Protein AF-A0A498IGC4-F1 (afdb_monomer_lite)

Foldseek 3Di:
DDPVVVVVVVVVVVVVVVVVVVVVVVVVVVVVVVVLLVVLVVLVVCVVVVHDRPDDDPVSVVSNVVVVVVVVVVVVVVVVVVVVVVVVVVPDPDPDDDDDDDDDDDDDDDDDD

Sequence (113 aa):
MPEGEQNKKMVTHEMLLKQRIKKEQEKLNKLKKQNREKQIQMLMNQCLTGKPLTGLDFNDLEDMGSMINETLKDIVAKIKSRKEEELVEMDQPSVAQPPMHASVTDENFHDTT

Secondary structure (DSSP, 8-state):
--HHHHHHHHHHHHHHHHHHHHHHHHHHHHHHHHHHHHHHHHHHHHHHTT----S--HHHHHHHHHHHHHHHHHHHHHHHHHHHHHHHHHTS---PPPPPP------------

Organism: Malus domestica (NCBI:txid3750)

pLDDT: mean 82.72, std 18.33, range [41.84, 98.06]

Radius of gyration: 34.53 Å; chains: 1; bounding box: 67×62×93 Å

Structure (mmCIF, N/CA/C/O backbone):
data_AF-A0A498IGC4-F1
#
_entry.id   AF-A0A498IGC4-F1
#
loop_
_atom_site.group_PDB
_atom_site.id
_atom_site.type_symbol
_atom_site.label_atom_id
_atom_site.label_alt_id
_atom_site.label_comp_id
_atom_site.label_asym_id
_atom_site.label_entity_id
_atom_site.label_seq_id
_atom_site.pdbx_PDB_ins_code
_atom_site.Cartn_x
_atom_site.Cartn_y
_atom_site.Cartn_z
_atom_site.occupancy
_atom_site.B_iso_or_equiv
_atom_site.auth_seq_id
_atom_site.auth_comp_id
_atom_site.auth_asym_id
_atom_site.auth_atom_id
_atom_site.pdbx_PDB_model_num
ATOM 1 N N . MET A 1 1 ? 39.777 11.006 -31.730 1.00 61.03 1 MET A N 1
ATOM 2 C CA . MET A 1 1 ? 39.625 10.117 -30.557 1.00 61.03 1 MET A CA 1
ATOM 3 C C . MET A 1 1 ? 39.772 8.687 -31.040 1.00 61.03 1 MET A C 1
ATOM 5 O O . MET A 1 1 ? 39.148 8.381 -32.051 1.00 61.03 1 MET A O 1
ATOM 9 N N . PRO A 1 2 ? 40.587 7.853 -30.382 1.00 78.75 2 PRO A N 1
ATOM 10 C CA . PRO A 1 2 ? 40.711 6.436 -30.710 1.00 78.75 2 PRO A CA 1
ATOM 11 C C . PRO A 1 2 ? 39.369 5.711 -30.523 1.00 78.75 2 PRO A C 1
ATOM 13 O O . PRO A 1 2 ? 38.618 6.014 -29.594 1.00 78.75 2 PRO A O 1
ATOM 16 N N . GLU A 1 3 ? 39.070 4.738 -31.381 1.00 77.69 3 GLU A N 1
ATOM 17 C CA . GLU A 1 3 ? 37.795 3.997 -31.407 1.00 77.69 3 GLU A CA 1
ATOM 18 C C . GLU A 1 3 ? 37.435 3.347 -30.058 1.00 77.69 3 GLU A C 1
ATOM 20 O O . GLU A 1 3 ? 36.268 3.318 -29.664 1.00 77.69 3 GLU A O 1
ATOM 25 N N . GLY A 1 4 ? 38.436 2.900 -29.290 1.00 78.88 4 GLY A N 1
ATOM 26 C CA . GLY A 1 4 ? 38.235 2.315 -27.960 1.00 78.88 4 GLY A CA 1
ATOM 27 C C . GLY A 1 4 ? 37.642 3.287 -26.929 1.00 78.88 4 GLY A C 1
ATOM 28 O O . GLY A 1 4 ? 36.819 2.885 -26.104 1.00 78.88 4 GLY A O 1
ATOM 29 N N . GLU A 1 5 ? 37.992 4.576 -26.997 1.00 75.38 5 GLU A N 1
ATOM 30 C CA . GLU A 1 5 ? 37.422 5.608 -26.118 1.00 75.38 5 GLU A CA 1
ATOM 31 C C . GLU A 1 5 ? 35.972 5.924 -26.492 1.00 75.38 5 GLU A C 1
ATOM 33 O O . GLU A 1 5 ? 35.123 6.096 -25.612 1.00 75.38 5 GLU A O 1
ATOM 38 N N . GLN A 1 6 ? 35.665 5.944 -27.793 1.00 76.00 6 GLN A N 1
ATOM 39 C CA . GLN A 1 6 ? 34.301 6.144 -28.280 1.00 76.00 6 GLN A CA 1
ATOM 40 C C . GLN A 1 6 ? 33.389 4.983 -27.880 1.00 76.00 6 GLN A C 1
ATOM 42 O O . GLN A 1 6 ? 32.311 5.223 -27.334 1.00 76.00 6 GLN A O 1
ATOM 47 N N . ASN A 1 7 ? 33.837 3.739 -28.067 1.00 75.56 7 ASN A N 1
ATOM 48 C CA . ASN A 1 7 ? 33.056 2.556 -27.715 1.00 75.56 7 ASN A CA 1
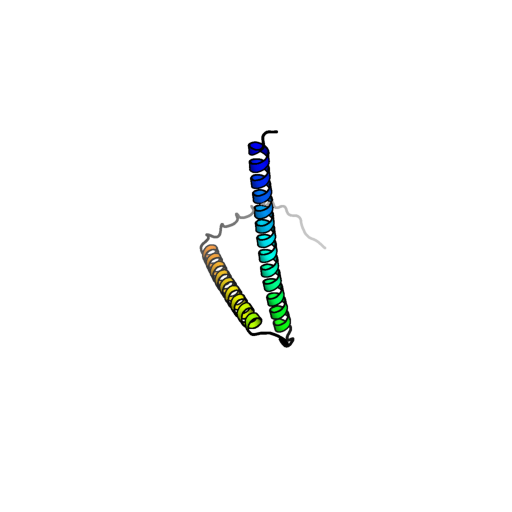ATOM 49 C C . ASN A 1 7 ? 32.768 2.498 -26.203 1.00 75.56 7 ASN A C 1
ATOM 51 O O . ASN A 1 7 ? 31.625 2.331 -25.777 1.00 75.56 7 ASN A O 1
ATOM 55 N N . LYS A 1 8 ? 33.780 2.763 -25.364 1.00 80.56 8 LYS A N 1
ATOM 56 C CA . LYS A 1 8 ? 33.611 2.823 -23.902 1.00 80.56 8 LYS A CA 1
ATOM 57 C C . LYS A 1 8 ? 32.636 3.927 -23.473 1.00 80.56 8 LYS A C 1
ATOM 59 O O . LYS A 1 8 ? 31.822 3.717 -22.568 1.00 80.56 8 LYS A O 1
ATOM 64 N N . LYS A 1 9 ? 32.683 5.093 -24.127 1.00 84.88 9 LYS A N 1
ATOM 65 C CA . LYS A 1 9 ? 31.747 6.198 -23.877 1.00 84.88 9 LYS A CA 1
ATOM 66 C C . LYS A 1 9 ? 30.312 5.827 -24.270 1.00 84.88 9 LYS A C 1
ATOM 68 O O . LYS A 1 9 ? 29.400 6.109 -23.496 1.00 84.88 9 LYS A O 1
ATOM 73 N N . MET A 1 10 ? 30.104 5.159 -25.408 1.00 82.94 10 MET A N 1
ATOM 74 C CA . MET A 1 10 ? 28.775 4.687 -25.826 1.00 82.94 10 MET A CA 1
ATOM 75 C C . MET A 1 10 ? 28.191 3.674 -24.837 1.00 82.94 10 MET A C 1
ATOM 77 O O . MET A 1 10 ? 27.089 3.895 -24.338 1.00 82.94 10 MET A O 1
ATOM 81 N N . VAL A 1 11 ? 28.959 2.650 -24.449 1.00 81.00 11 VAL A N 1
ATOM 82 C CA . VAL A 1 11 ? 28.54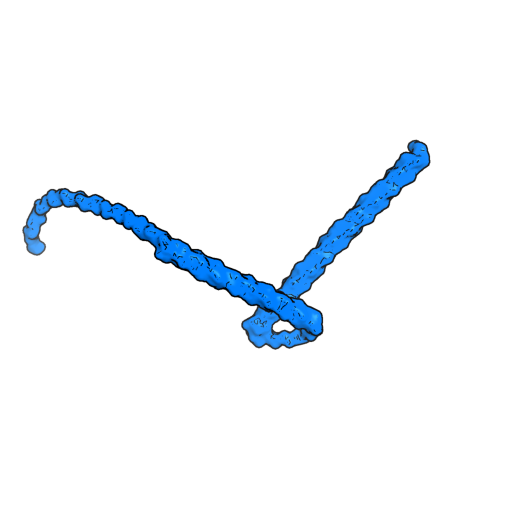0 1.664 -23.432 1.00 81.00 11 VAL A CA 1
ATOM 83 C C . VAL A 1 11 ? 28.168 2.351 -22.109 1.00 81.00 11 VAL A C 1
ATOM 85 O O . VAL A 1 11 ? 27.179 1.998 -21.464 1.00 81.00 11 VAL A O 1
ATOM 88 N N . THR A 1 12 ? 28.913 3.390 -21.719 1.00 88.00 12 THR A N 1
ATOM 89 C CA . THR A 1 12 ? 28.617 4.176 -20.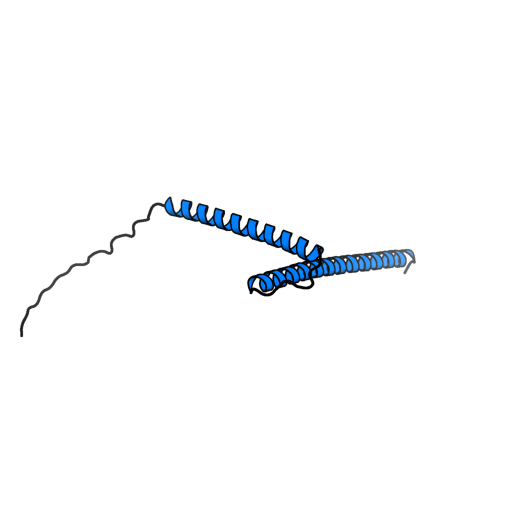511 1.00 88.00 12 THR A CA 1
ATOM 90 C C . THR A 1 12 ? 27.304 4.956 -20.640 1.00 88.00 12 THR A C 1
ATOM 92 O O . THR A 1 12 ? 26.500 4.965 -19.706 1.00 88.00 12 THR A O 1
ATOM 95 N N . HIS A 1 13 ? 27.041 5.587 -21.787 1.00 91.12 13 HIS A N 1
ATOM 96 C CA . HIS A 1 13 ? 25.776 6.286 -22.030 1.00 91.12 13 HIS A CA 1
ATOM 97 C C . HIS A 1 13 ? 24.580 5.331 -22.046 1.00 91.12 13 HIS A C 1
ATOM 99 O O . HIS A 1 13 ? 23.563 5.631 -21.418 1.00 91.12 13 HIS A O 1
ATOM 105 N N . GLU A 1 14 ? 24.706 4.166 -22.683 1.00 91.31 14 GLU A N 1
ATOM 106 C CA . GLU A 1 14 ? 23.663 3.136 -22.667 1.00 91.31 14 GLU A CA 1
ATOM 107 C C . GLU A 1 14 ? 23.339 2.666 -21.244 1.00 91.31 14 GLU A C 1
ATOM 109 O O . GLU A 1 14 ? 22.167 2.530 -20.884 1.00 91.31 14 GLU A O 1
ATOM 114 N N . MET A 1 15 ? 24.358 2.471 -20.401 1.00 93.94 15 MET A N 1
ATOM 115 C CA . MET A 1 15 ? 24.168 2.104 -18.997 1.00 93.94 15 MET A CA 1
ATOM 116 C C . MET A 1 15 ? 23.420 3.195 -18.216 1.00 93.94 15 MET A C 1
ATOM 118 O O . MET A 1 15 ? 22.479 2.888 -17.480 1.00 93.94 15 MET A O 1
ATOM 122 N N . LEU A 1 16 ? 23.787 4.467 -18.403 1.00 94.81 16 LEU A N 1
ATOM 123 C CA . LEU A 1 16 ? 23.103 5.596 -17.763 1.00 94.81 16 LEU A CA 1
ATOM 124 C C . LEU A 1 16 ? 21.634 5.695 -18.196 1.00 94.81 16 LEU A C 1
ATOM 126 O O . LEU A 1 16 ? 20.763 5.952 -17.360 1.00 94.81 16 LEU A O 1
ATOM 130 N N . LEU A 1 17 ? 21.340 5.465 -19.479 1.00 95.62 17 LEU A N 1
ATOM 131 C CA . LEU A 1 17 ? 19.971 5.452 -19.998 1.00 95.62 17 LEU A CA 1
ATOM 132 C C . LEU A 1 17 ? 19.155 4.303 -19.395 1.00 95.62 17 LEU A C 1
ATOM 134 O O . LEU A 1 17 ? 18.071 4.548 -18.865 1.00 95.62 17 LEU A O 1
ATOM 138 N N . LYS A 1 18 ? 19.695 3.077 -19.372 1.00 96.44 18 LYS A N 1
ATOM 139 C CA . LYS A 1 18 ? 19.048 1.919 -18.725 1.00 96.44 18 LYS A CA 1
ATOM 140 C C . LYS A 1 18 ? 18.768 2.177 -17.244 1.00 96.44 18 LYS A C 1
ATOM 142 O O . LYS A 1 18 ? 17.676 1.881 -16.760 1.00 96.44 18 LYS A O 1
ATOM 147 N N . GLN A 1 19 ? 19.716 2.781 -16.528 1.00 96.25 19 GLN A N 1
ATOM 148 C CA . GLN A 1 19 ? 19.535 3.129 -15.120 1.00 96.25 19 GLN A CA 1
ATOM 149 C C . GLN A 1 19 ? 18.412 4.158 -14.923 1.00 96.25 19 GLN A C 1
ATOM 151 O O . GLN A 1 19 ? 17.626 4.030 -13.985 1.00 96.25 19 GLN A O 1
ATOM 156 N N . ARG A 1 20 ? 18.312 5.170 -15.794 1.00 96.69 20 ARG A N 1
ATOM 157 C CA . ARG A 1 20 ? 17.219 6.154 -15.744 1.00 96.69 20 ARG A CA 1
ATOM 158 C C . ARG A 1 20 ? 15.866 5.510 -16.021 1.00 96.69 20 ARG A C 1
ATOM 160 O O . ARG A 1 20 ? 14.945 5.743 -15.248 1.00 96.69 20 ARG A O 1
ATOM 167 N N . ILE A 1 21 ? 15.770 4.660 -17.044 1.00 97.19 21 ILE A N 1
ATOM 168 C CA . ILE A 1 21 ? 14.543 3.909 -17.349 1.00 97.19 21 ILE A CA 1
ATOM 169 C C . ILE A 1 21 ? 14.102 3.100 -16.126 1.00 97.19 21 ILE A C 1
ATOM 171 O O . ILE A 1 21 ? 12.946 3.186 -15.723 1.00 97.19 21 ILE A O 1
ATOM 175 N N . LYS A 1 22 ? 15.030 2.382 -15.479 1.00 97.50 22 LYS A N 1
ATOM 176 C CA . LYS A 1 22 ? 14.730 1.615 -14.264 1.00 97.50 22 LYS A CA 1
ATOM 177 C C . LYS A 1 22 ? 14.194 2.504 -13.135 1.00 97.50 22 LYS A C 1
ATOM 179 O O . LYS A 1 22 ? 13.171 2.177 -12.545 1.00 97.50 22 LYS A O 1
ATOM 184 N N . LYS A 1 23 ? 14.842 3.643 -12.868 1.00 97.56 23 LYS A N 1
ATOM 185 C CA . LYS A 1 23 ? 14.395 4.596 -11.836 1.00 97.56 23 LYS A CA 1
ATOM 186 C C . LYS A 1 23 ? 12.998 5.149 -12.120 1.00 97.56 23 LYS A C 1
ATOM 188 O O . LYS A 1 23 ? 12.183 5.244 -11.207 1.00 97.56 23 LYS A O 1
ATOM 193 N N . GLU A 1 24 ? 12.710 5.518 -13.365 1.00 97.44 24 GLU A N 1
ATOM 194 C CA . GLU A 1 24 ? 11.379 6.010 -13.735 1.00 97.44 24 GLU A CA 1
ATOM 195 C C . GLU A 1 24 ? 10.321 4.900 -13.659 1.00 97.44 24 GLU A C 1
ATOM 197 O O . GLU A 1 24 ? 9.211 5.145 -13.189 1.00 97.44 24 GLU A O 1
ATOM 202 N N . GLN A 1 25 ? 10.672 3.656 -13.999 1.00 97.69 25 GLN A N 1
ATOM 203 C CA . GLN A 1 25 ? 9.780 2.510 -13.825 1.00 97.69 25 GLN A CA 1
ATOM 204 C C . GLN A 1 25 ? 9.448 2.252 -12.348 1.00 97.69 25 GLN A C 1
ATOM 206 O O . GLN A 1 25 ? 8.293 1.990 -12.009 1.00 97.69 25 GLN A O 1
ATOM 211 N N . GLU A 1 26 ? 10.433 2.353 -11.454 1.00 97.81 26 GLU A N 1
ATOM 212 C CA . GLU A 1 26 ? 10.225 2.231 -10.006 1.00 97.81 26 GLU A CA 1
ATOM 213 C C . GLU A 1 26 ? 9.285 3.325 -9.481 1.00 97.81 26 GLU A C 1
ATOM 215 O O . GLU A 1 26 ? 8.344 3.032 -8.737 1.00 97.81 26 GLU A O 1
ATOM 220 N N . LYS A 1 27 ? 9.477 4.577 -9.918 1.00 97.94 27 LYS A N 1
ATOM 221 C CA . LYS A 1 27 ? 8.571 5.685 -9.579 1.00 97.94 27 LYS A CA 1
ATOM 222 C C . LYS A 1 27 ? 7.154 5.434 -10.087 1.00 97.94 27 LYS A C 1
ATOM 224 O O . LYS A 1 27 ? 6.202 5.621 -9.331 1.00 97.94 27 LYS A O 1
ATOM 229 N N . LEU A 1 28 ? 7.006 4.982 -11.333 1.00 98.06 28 LEU A N 1
ATOM 230 C CA . LEU A 1 28 ? 5.705 4.657 -11.915 1.00 98.06 28 LEU A CA 1
ATOM 231 C C . LEU A 1 28 ? 4.999 3.557 -11.116 1.00 98.06 28 LEU A C 1
ATOM 233 O O . LEU A 1 28 ? 3.819 3.691 -10.802 1.00 98.06 28 LEU A O 1
ATOM 237 N N . ASN A 1 29 ? 5.714 2.495 -10.747 1.00 97.62 29 ASN A N 1
ATOM 238 C CA . ASN A 1 29 ? 5.157 1.406 -9.948 1.00 97.62 29 ASN A CA 1
ATOM 239 C C . ASN A 1 29 ? 4.716 1.892 -8.561 1.00 97.62 29 ASN A C 1
ATOM 241 O O . ASN A 1 29 ? 3.630 1.538 -8.103 1.00 97.62 29 ASN A O 1
ATOM 245 N N . LYS A 1 30 ? 5.510 2.760 -7.918 1.00 97.75 30 LYS A N 1
ATOM 246 C CA . LYS A 1 30 ? 5.138 3.383 -6.641 1.00 97.75 30 LYS A CA 1
ATOM 247 C C . LYS A 1 30 ? 3.861 4.213 -6.771 1.00 97.75 30 LYS A C 1
ATOM 249 O O . LYS A 1 30 ? 2.957 4.054 -5.957 1.00 97.75 30 LYS A O 1
ATOM 254 N N . LEU A 1 31 ? 3.764 5.051 -7.803 1.00 97.81 31 LEU A N 1
ATOM 255 C CA . LEU A 1 31 ? 2.5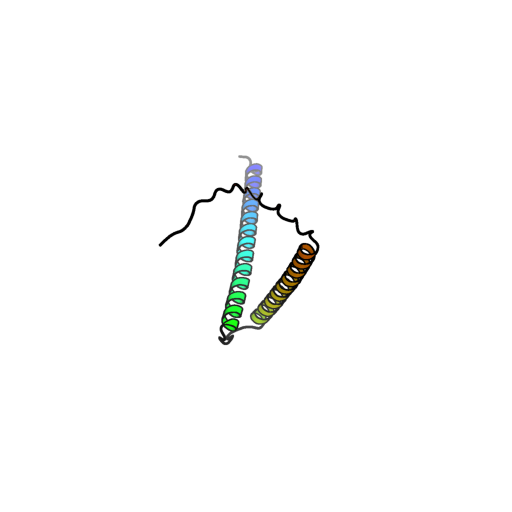69 5.859 -8.058 1.00 97.81 31 LEU A CA 1
ATOM 256 C C . LEU A 1 31 ? 1.342 4.988 -8.343 1.00 97.81 31 LEU A C 1
ATOM 258 O O . LEU A 1 31 ? 0.269 5.271 -7.822 1.00 97.81 31 LEU A O 1
ATOM 262 N N . LYS A 1 32 ? 1.494 3.901 -9.109 1.00 96.94 32 LYS A N 1
ATOM 263 C CA . LYS A 1 32 ? 0.413 2.933 -9.344 1.00 96.94 32 LYS A CA 1
ATOM 264 C C . LYS A 1 32 ? -0.090 2.320 -8.037 1.00 96.94 32 LYS A C 1
ATOM 266 O O . LYS A 1 32 ? -1.297 2.317 -7.816 1.00 96.94 32 LYS A O 1
ATOM 271 N N . LYS A 1 33 ? 0.813 1.877 -7.152 1.00 94.81 33 LYS A N 1
ATOM 272 C CA . LYS A 1 33 ? 0.446 1.332 -5.832 1.00 94.81 33 LYS A CA 1
ATOM 273 C C . LYS A 1 33 ? -0.285 2.370 -4.978 1.00 94.81 33 LYS A C 1
ATOM 275 O O . LYS A 1 33 ? -1.361 2.091 -4.468 1.00 94.81 33 LYS A O 1
ATOM 280 N N . GLN A 1 34 ? 0.248 3.589 -4.893 1.00 95.94 34 GLN A N 1
ATOM 281 C CA . GLN A 1 34 ? -0.375 4.677 -4.129 1.00 95.94 34 GLN A CA 1
ATOM 282 C C . GLN A 1 34 ? -1.754 5.064 -4.675 1.00 95.94 34 GLN A C 1
ATOM 284 O O . GLN A 1 34 ? -2.668 5.360 -3.911 1.00 95.94 34 GLN A O 1
ATOM 289 N N . ASN A 1 35 ? -1.920 5.073 -5.997 1.00 96.56 35 ASN A N 1
ATOM 290 C CA . ASN A 1 35 ? -3.215 5.340 -6.612 1.00 96.56 35 ASN A CA 1
ATOM 291 C C . ASN A 1 35 ? -4.207 4.218 -6.313 1.00 96.56 35 ASN A C 1
ATOM 293 O O . ASN A 1 35 ? -5.359 4.512 -6.007 1.00 96.56 35 ASN A O 1
ATOM 297 N N . ARG A 1 36 ? -3.756 2.960 -6.346 1.00 94.56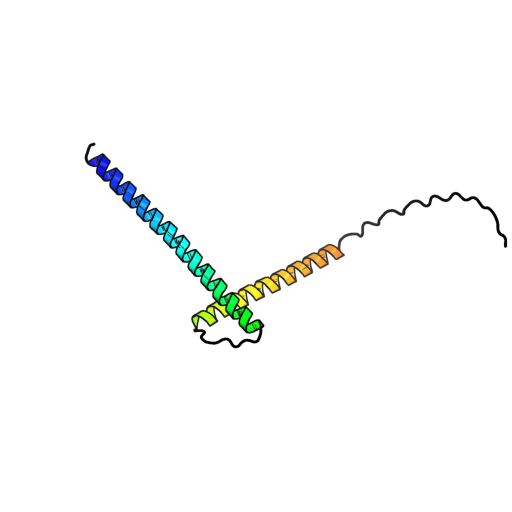 36 ARG A N 1
ATOM 298 C CA . ARG A 1 36 ? -4.580 1.806 -5.983 1.00 94.56 36 ARG A CA 1
ATOM 299 C C . ARG A 1 36 ? -5.059 1.893 -4.535 1.00 94.56 36 ARG A C 1
ATOM 301 O O . ARG A 1 36 ? -6.256 1.817 -4.295 1.00 94.56 36 ARG A O 1
ATOM 308 N N . GLU A 1 37 ? -4.153 2.157 -3.595 1.00 94.12 37 GLU A N 1
ATOM 309 C CA . GLU A 1 37 ? -4.487 2.359 -2.177 1.00 94.12 37 GLU A CA 1
ATOM 310 C C . GLU A 1 37 ? -5.535 3.471 -2.002 1.00 94.12 37 GLU A C 1
ATOM 312 O O . GLU A 1 37 ? -6.550 3.274 -1.337 1.00 94.12 37 GLU A O 1
ATOM 317 N N . LYS A 1 38 ? -5.351 4.619 -2.667 1.00 95.50 38 LYS A N 1
ATOM 318 C CA . LYS A 1 38 ? -6.321 5.725 -2.624 1.00 95.50 38 LYS A CA 1
ATOM 319 C C . LYS A 1 38 ? -7.687 5.338 -3.187 1.00 95.50 38 LYS A C 1
ATOM 321 O O . LYS A 1 38 ? -8.699 5.728 -2.613 1.00 95.50 38 LYS A O 1
ATOM 326 N N . GLN A 1 39 ? -7.733 4.595 -4.293 1.00 93.50 39 GLN A N 1
ATOM 327 C CA . GLN A 1 39 ? -8.990 4.130 -4.886 1.00 93.50 39 GLN A CA 1
ATOM 328 C C . GLN A 1 39 ? -9.759 3.230 -3.914 1.00 93.50 39 GLN A C 1
ATOM 330 O O . GLN A 1 39 ? -10.935 3.482 -3.656 1.00 93.50 39 GLN A O 1
ATOM 335 N N . ILE A 1 40 ? -9.086 2.243 -3.318 1.00 94.62 40 ILE A N 1
ATOM 336 C CA . ILE A 1 40 ? -9.690 1.340 -2.331 1.00 94.62 40 ILE A CA 1
ATOM 337 C C . ILE A 1 40 ? -10.160 2.112 -1.095 1.00 94.62 40 ILE A C 1
ATOM 339 O O . ILE A 1 40 ? -11.289 1.925 -0.643 1.00 94.62 40 ILE A O 1
ATOM 343 N N . GLN A 1 41 ? -9.362 3.064 -0.609 1.00 94.25 41 GLN A N 1
ATOM 344 C CA . GLN A 1 41 ? -9.754 3.916 0.512 1.00 94.25 41 GLN A CA 1
ATOM 345 C C . GLN A 1 41 ? -10.989 4.773 0.192 1.00 94.25 41 GLN A C 1
ATOM 347 O O . GLN A 1 41 ? -11.885 4.914 1.025 1.00 94.25 41 GLN A O 1
ATOM 352 N N . MET A 1 42 ? -11.078 5.331 -1.019 1.00 93.00 42 MET A N 1
ATOM 353 C CA . MET A 1 42 ? -12.264 6.070 -1.460 1.00 93.00 42 MET A CA 1
ATOM 354 C C . MET A 1 42 ? -13.505 5.175 -1.499 1.00 93.00 42 MET A C 1
ATOM 356 O O . MET A 1 42 ? -14.568 5.611 -1.059 1.00 93.00 42 MET A O 1
ATOM 360 N N . LEU A 1 43 ? -13.377 3.938 -1.982 1.00 91.62 43 LEU A N 1
ATOM 361 C CA . LEU A 1 43 ? -14.470 2.965 -2.009 1.00 91.62 43 LEU A CA 1
ATOM 362 C C . LEU A 1 43 ? -14.939 2.605 -0.595 1.00 91.62 43 LEU A C 1
ATOM 364 O O . LEU A 1 43 ? -16.134 2.674 -0.313 1.00 91.62 43 LEU A O 1
ATOM 368 N N . MET A 1 44 ? -14.010 2.317 0.319 1.00 92.12 44 MET A N 1
ATOM 369 C CA . MET A 1 44 ? -14.332 2.075 1.730 1.00 92.12 44 MET A CA 1
ATOM 370 C C . MET A 1 44 ? -15.096 3.256 2.337 1.00 92.12 44 MET A C 1
ATOM 372 O O . MET A 1 44 ? -16.140 3.063 2.956 1.00 92.12 44 MET A O 1
ATOM 376 N N . ASN A 1 45 ? -14.638 4.488 2.098 1.00 92.06 45 ASN A N 1
ATOM 377 C CA . ASN A 1 45 ? -15.316 5.689 2.585 1.00 92.06 45 ASN A CA 1
ATOM 378 C C . ASN A 1 45 ? -16.730 5.832 2.007 1.00 92.06 45 ASN A C 1
ATOM 380 O O . ASN A 1 45 ? -17.654 6.184 2.735 1.00 92.06 45 ASN A O 1
ATOM 384 N N . GLN A 1 46 ? -16.933 5.531 0.721 1.00 91.19 46 GLN A N 1
ATOM 385 C CA . GLN A 1 46 ? -18.273 5.529 0.127 1.00 91.19 46 GLN A CA 1
ATOM 386 C C . GLN A 1 46 ? -19.192 4.511 0.815 1.00 91.19 46 GLN A C 1
ATOM 388 O O . GLN A 1 46 ? -20.318 4.866 1.174 1.00 91.19 46 GLN A O 1
ATOM 393 N N . CYS A 1 47 ? -18.697 3.299 1.078 1.00 90.44 47 CYS A N 1
ATOM 394 C CA . CYS A 1 47 ? -19.438 2.283 1.826 1.00 90.44 47 CYS A CA 1
ATOM 395 C C . CYS A 1 47 ? -19.826 2.775 3.229 1.00 90.44 47 CYS A C 1
ATOM 397 O O . CYS A 1 47 ? -20.971 2.613 3.646 1.00 90.44 47 CYS A O 1
ATOM 399 N N . LEU A 1 48 ? -18.904 3.433 3.941 1.00 91.56 48 LEU A 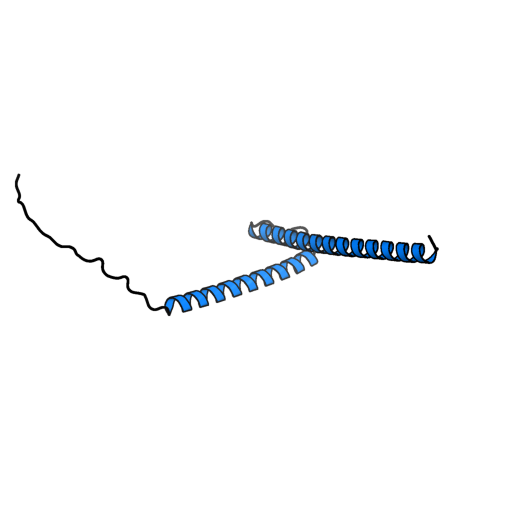N 1
ATOM 400 C CA . LEU A 1 48 ? -19.165 3.999 5.270 1.00 91.56 48 LEU A CA 1
ATOM 401 C C . LEU A 1 48 ? -20.219 5.115 5.244 1.00 91.56 48 LEU A C 1
ATOM 403 O O . LEU A 1 48 ? -20.943 5.295 6.218 1.00 91.56 48 LEU A O 1
ATOM 407 N N . THR A 1 49 ? -20.359 5.832 4.125 1.00 94.19 49 THR A N 1
ATOM 408 C CA . THR A 1 49 ? -21.441 6.815 3.928 1.00 94.19 49 THR A CA 1
ATOM 409 C C . THR A 1 49 ? -22.794 6.187 3.568 1.00 94.19 49 THR A C 1
ATOM 411 O O . THR A 1 49 ? -23.733 6.910 3.243 1.00 94.19 49 THR A O 1
ATOM 414 N N . GLY A 1 50 ? -22.907 4.854 3.594 1.00 91.06 50 GLY A N 1
ATOM 415 C CA . GLY A 1 50 ? -24.129 4.123 3.256 1.00 91.06 50 GLY A CA 1
ATOM 416 C C . GLY A 1 50 ? -24.396 4.009 1.753 1.00 91.06 50 GLY A C 1
ATOM 417 O O . GLY A 1 50 ? -25.487 3.601 1.357 1.00 91.06 50 GLY A O 1
ATOM 418 N N . LYS A 1 51 ? -23.429 4.369 0.898 1.00 90.31 51 LYS A N 1
ATOM 419 C CA . LYS A 1 51 ? -23.553 4.180 -0.552 1.00 90.31 51 LYS A CA 1
ATOM 420 C C . LYS A 1 51 ? -23.249 2.724 -0.913 1.00 90.31 51 LYS A C 1
ATOM 422 O O . LYS A 1 51 ? -22.314 2.151 -0.353 1.00 90.31 51 LYS A O 1
ATOM 427 N N . PRO A 1 52 ? -23.988 2.129 -1.864 1.00 85.44 52 PRO A N 1
ATOM 428 C CA . PRO A 1 52 ? -23.712 0.770 -2.301 1.00 85.44 52 PRO A CA 1
ATOM 429 C C . PRO A 1 52 ? -22.361 0.701 -3.019 1.00 85.44 52 PRO A C 1
ATOM 431 O O . PRO A 1 52 ? -22.044 1.543 -3.862 1.00 85.44 52 PRO A O 1
ATOM 434 N N . LEU A 1 53 ? -21.585 -0.337 -2.714 1.00 85.88 53 LEU A N 1
ATOM 435 C CA . LEU A 1 53 ? -20.394 -0.690 -3.476 1.00 85.88 53 LEU A CA 1
ATOM 436 C C . LEU A 1 53 ? -20.837 -1.366 -4.776 1.00 85.88 53 LEU A C 1
ATOM 438 O O . LEU A 1 53 ? -21.421 -2.447 -4.755 1.00 85.88 53 LEU A O 1
ATOM 442 N N . THR A 1 54 ? -20.598 -0.711 -5.908 1.00 86.00 54 THR A N 1
ATOM 443 C CA . THR A 1 54 ? -20.972 -1.217 -7.236 1.00 86.00 54 THR A CA 1
ATOM 444 C C . THR A 1 54 ? -19.752 -1.245 -8.145 1.00 86.00 54 THR A C 1
ATOM 446 O O . THR A 1 54 ? -18.849 -0.426 -7.992 1.00 86.00 54 THR A O 1
ATOM 449 N N . GLY A 1 55 ? -19.719 -2.199 -9.080 1.00 85.25 55 GLY A N 1
ATOM 450 C CA . GLY A 1 55 ? -18.648 -2.294 -10.076 1.00 85.25 55 GLY A CA 1
ATOM 451 C C . GLY A 1 55 ? -17.286 -2.731 -9.530 1.00 85.25 55 GLY A C 1
ATOM 452 O O . GLY A 1 55 ? -16.282 -2.413 -10.155 1.00 85.25 55 GLY A O 1
ATOM 453 N N . LEU A 1 56 ? -17.252 -3.428 -8.389 1.00 88.81 56 LEU A N 1
ATOM 454 C CA . LEU A 1 56 ? -16.023 -4.000 -7.836 1.00 88.81 56 LEU A CA 1
ATOM 455 C C . LEU A 1 56 ? -15.717 -5.351 -8.477 1.00 88.81 56 LEU A C 1
ATOM 457 O O . LEU A 1 56 ? -16.613 -6.191 -8.611 1.00 88.81 56 LEU A O 1
ATOM 461 N N . ASP A 1 57 ? -14.455 -5.568 -8.828 1.00 92.00 57 ASP A N 1
ATOM 462 C CA . ASP A 1 57 ? -13.948 -6.887 -9.186 1.00 92.00 57 ASP A CA 1
ATOM 463 C C . ASP A 1 57 ? -13.434 -7.651 -7.950 1.00 92.00 57 ASP A C 1
ATOM 465 O O . ASP A 1 57 ? -13.443 -7.161 -6.818 1.00 92.00 57 ASP A O 1
ATOM 469 N N . PHE A 1 58 ? -13.009 -8.899 -8.150 1.00 92.44 58 PHE A N 1
ATOM 470 C CA . PHE A 1 58 ? -12.483 -9.715 -7.057 1.00 92.44 58 PHE A CA 1
ATOM 471 C C . PHE A 1 58 ? -11.205 -9.122 -6.437 1.00 92.44 58 PHE A C 1
ATOM 473 O O . PHE A 1 58 ? -11.032 -9.195 -5.222 1.00 92.44 58 PHE A O 1
ATOM 480 N N . ASN A 1 59 ? -10.345 -8.495 -7.243 1.00 93.06 59 ASN A N 1
ATOM 481 C CA . ASN A 1 59 ? -9.100 -7.897 -6.762 1.00 93.06 59 ASN A CA 1
ATOM 482 C C . ASN A 1 59 ? -9.382 -6.656 -5.906 1.00 93.06 59 ASN A C 1
ATOM 484 O O . ASN A 1 59 ? -8.695 -6.411 -4.921 1.00 93.06 59 ASN A O 1
ATOM 488 N N . ASP A 1 60 ? -10.407 -5.873 -6.253 1.00 92.50 60 ASP A N 1
ATOM 489 C CA . ASP A 1 60 ? -10.870 -4.738 -5.457 1.00 92.50 60 ASP A CA 1
ATOM 490 C C . ASP A 1 60 ? -11.322 -5.190 -4.068 1.00 92.50 60 ASP A C 1
ATOM 492 O O . ASP A 1 60 ? -11.004 -4.548 -3.066 1.00 92.50 60 ASP A O 1
ATOM 496 N N . LEU A 1 61 ? -12.049 -6.308 -4.003 1.00 92.75 61 LEU A N 1
ATOM 497 C CA . LEU A 1 61 ? -12.512 -6.888 -2.744 1.00 92.75 61 LEU A CA 1
ATOM 498 C C . LEU A 1 61 ? -11.353 -7.459 -1.921 1.00 92.75 61 LEU A C 1
ATOM 500 O O . LEU A 1 61 ? -11.336 -7.281 -0.703 1.00 92.75 61 LEU A O 1
ATOM 504 N N . GLU A 1 62 ? -10.381 -8.107 -2.565 1.00 95.38 62 GLU A N 1
ATOM 505 C CA . GLU A 1 62 ? -9.176 -8.619 -1.907 1.00 95.38 62 GLU A CA 1
ATOM 506 C C . GLU A 1 62 ? -8.334 -7.480 -1.312 1.00 95.38 62 GLU A C 1
ATOM 508 O O . GLU A 1 62 ? -8.019 -7.499 -0.117 1.00 95.38 62 GLU A O 1
ATOM 513 N N . ASP A 1 63 ? -8.048 -6.445 -2.106 1.00 95.19 63 ASP A N 1
ATOM 514 C CA . ASP A 1 63 ? -7.300 -5.268 -1.659 1.00 95.19 63 ASP A CA 1
ATOM 515 C C . ASP A 1 63 ? -8.024 -4.548 -0.511 1.00 95.19 63 ASP A C 1
ATOM 517 O O . ASP A 1 63 ? -7.405 -4.144 0.479 1.00 95.19 63 ASP A O 1
ATOM 521 N N . MET A 1 64 ? -9.351 -4.418 -0.612 1.00 94.44 64 MET A N 1
ATOM 522 C CA . MET A 1 64 ? -10.179 -3.838 0.443 1.00 94.44 64 MET A CA 1
ATOM 523 C C . MET A 1 64 ? -10.130 -4.676 1.723 1.00 94.44 64 MET A C 1
ATOM 525 O O . MET A 1 64 ? -9.943 -4.126 2.808 1.00 94.44 64 MET A O 1
ATOM 529 N N . GLY A 1 65 ? -10.246 -6.001 1.611 1.00 94.69 65 GLY A N 1
ATOM 530 C CA . GLY A 1 65 ? -10.138 -6.925 2.739 1.00 94.69 65 GLY A CA 1
ATOM 531 C C . GLY A 1 65 ? -8.787 -6.821 3.449 1.00 94.69 65 GLY A C 1
ATOM 532 O O . GLY A 1 65 ? -8.743 -6.746 4.681 1.00 94.69 65 GLY A O 1
ATOM 533 N N . SER A 1 66 ? -7.689 -6.733 2.691 1.00 96.06 66 SER A N 1
ATOM 534 C CA . SER A 1 66 ? -6.351 -6.521 3.255 1.00 96.06 66 SER A CA 1
ATOM 535 C C . SER A 1 66 ? -6.254 -5.187 4.000 1.00 96.06 66 SER A C 1
ATOM 537 O O . SER A 1 66 ? -5.821 -5.155 5.153 1.00 96.06 66 SER A O 1
ATOM 539 N N . MET A 1 67 ? -6.727 -4.095 3.391 1.00 95.69 67 MET A N 1
ATOM 540 C CA . MET A 1 67 ? -6.693 -2.757 3.993 1.00 95.69 67 MET A CA 1
ATOM 541 C C . MET A 1 67 ? -7.533 -2.665 5.275 1.00 95.69 67 MET A C 1
ATOM 543 O O . MET A 1 67 ? -7.111 -2.041 6.253 1.00 95.69 67 MET A O 1
ATOM 547 N N . ILE A 1 68 ? -8.701 -3.314 5.311 1.00 95.44 68 ILE A N 1
ATOM 548 C CA . ILE A 1 68 ? -9.532 -3.414 6.519 1.00 95.44 68 ILE A CA 1
ATOM 549 C C . ILE A 1 68 ? -8.769 -4.147 7.623 1.00 95.44 68 ILE A C 1
ATOM 551 O O . ILE A 1 68 ? -8.723 -3.671 8.756 1.00 95.44 68 ILE A O 1
ATOM 555 N N . ASN A 1 69 ? -8.146 -5.283 7.306 1.00 97.50 69 ASN A N 1
ATOM 556 C CA . ASN A 1 69 ? -7.392 -6.065 8.281 1.00 97.50 69 ASN A CA 1
ATOM 557 C C . ASN A 1 69 ? -6.196 -5.284 8.852 1.00 97.50 69 ASN A C 1
ATOM 559 O O . ASN A 1 69 ? -5.954 -5.319 10.058 1.00 97.50 69 ASN A O 1
ATOM 563 N N . GLU A 1 70 ? -5.465 -4.552 8.009 1.00 96.06 70 GLU A N 1
ATOM 564 C CA . GLU A 1 70 ? -4.389 -3.650 8.444 1.00 96.06 70 GLU A CA 1
ATOM 565 C C . GLU A 1 70 ? -4.924 -2.537 9.353 1.00 96.06 70 GLU A C 1
ATOM 567 O O . GLU A 1 70 ? -4.422 -2.345 10.459 1.00 96.06 70 GLU A O 1
ATOM 572 N N . THR A 1 71 ? -6.019 -1.886 8.953 1.00 95.00 71 THR A N 1
ATOM 573 C CA . THR A 1 71 ? -6.663 -0.830 9.748 1.00 95.00 71 THR A CA 1
ATOM 574 C C . THR A 1 71 ? -7.120 -1.351 11.115 1.00 95.00 71 THR A C 1
ATOM 576 O O . THR A 1 71 ? -6.936 -0.682 12.133 1.00 95.00 71 THR A O 1
ATOM 579 N N . LEU A 1 72 ? -7.681 -2.562 11.173 1.00 97.31 72 LEU A N 1
ATOM 580 C CA . LEU A 1 72 ? -8.086 -3.204 12.425 1.00 97.31 72 LEU A CA 1
ATOM 581 C C . LEU A 1 72 ? -6.888 -3.486 13.335 1.00 97.31 72 LEU A C 1
ATOM 583 O O . LEU A 1 72 ? -6.961 -3.213 14.534 1.00 97.31 72 LEU A O 1
ATOM 587 N N . LYS A 1 73 ? -5.779 -3.991 12.784 1.00 98.00 73 LYS A N 1
ATOM 588 C CA . LYS A 1 73 ? -4.542 -4.213 13.548 1.00 98.00 73 LYS A CA 1
ATOM 589 C C . LYS A 1 73 ? -4.022 -2.910 14.149 1.00 98.00 73 LYS A C 1
ATOM 591 O O . LYS A 1 73 ? -3.709 -2.887 15.338 1.00 98.00 73 LYS A O 1
ATOM 596 N N . ASP A 1 74 ? -4.005 -1.834 13.369 1.00 97.31 74 ASP A N 1
ATOM 597 C CA . ASP A 1 74 ? -3.569 -0.514 13.829 1.00 97.31 74 ASP A CA 1
ATOM 598 C C . ASP A 1 74 ? -4.467 0.034 14.942 1.00 97.31 74 ASP A C 1
ATOM 600 O O . ASP A 1 74 ? -3.975 0.582 15.930 1.00 97.31 74 ASP A O 1
ATOM 604 N N . ILE A 1 75 ? -5.788 -0.125 14.814 1.00 97.38 75 ILE A N 1
ATOM 605 C CA . ILE A 1 75 ? -6.746 0.275 15.854 1.00 97.38 75 ILE A CA 1
ATOM 606 C C . ILE A 1 75 ? -6.499 -0.523 17.136 1.00 97.38 75 ILE A C 1
ATOM 608 O O . ILE A 1 75 ? -6.400 0.065 18.212 1.00 97.38 75 ILE A O 1
ATOM 612 N N . VAL A 1 76 ? -6.352 -1.847 17.038 1.00 97.94 76 VAL A N 1
ATOM 613 C CA . VAL A 1 76 ? -6.074 -2.710 18.195 1.00 97.94 76 VAL A CA 1
ATOM 614 C C . VAL A 1 76 ? -4.758 -2.322 18.868 1.00 97.94 76 VAL A C 1
ATOM 616 O O . VAL A 1 76 ? -4.708 -2.245 20.095 1.00 97.94 76 VAL A O 1
ATOM 619 N N . ALA A 1 77 ? -3.707 -2.049 18.092 1.00 97.56 77 ALA A N 1
ATOM 620 C CA . ALA A 1 77 ? -2.425 -1.590 18.618 1.00 97.56 77 ALA A CA 1
ATOM 621 C C . ALA A 1 77 ? -2.572 -0.255 19.364 1.00 97.56 77 ALA A C 1
ATOM 623 O O . ALA A 1 77 ? -2.161 -0.155 20.515 1.00 97.56 77 ALA A O 1
ATOM 624 N N . LYS A 1 78 ? -3.255 0.731 18.767 1.00 97.25 78 LYS A N 1
ATOM 625 C CA . LYS A 1 78 ? -3.517 2.035 19.399 1.00 97.25 78 LYS A CA 1
ATOM 626 C C . LYS A 1 78 ? -4.324 1.917 20.691 1.00 97.25 78 LYS A C 1
ATOM 628 O O . LYS A 1 78 ? -4.040 2.632 21.645 1.00 97.25 78 LYS A O 1
ATOM 633 N N . ILE A 1 79 ? -5.319 1.030 20.737 1.00 97.19 79 ILE A N 1
ATOM 634 C CA . ILE A 1 79 ? -6.096 0.774 21.958 1.00 97.19 79 ILE A CA 1
ATOM 635 C C . ILE A 1 79 ? -5.197 0.194 23.054 1.00 97.19 79 ILE A C 1
ATOM 637 O O . ILE A 1 79 ? -5.315 0.602 24.205 1.00 97.19 79 ILE A O 1
ATOM 641 N N . LYS A 1 80 ? -4.302 -0.743 22.716 1.00 96.44 80 LYS A N 1
ATOM 642 C CA . LYS A 1 80 ? -3.354 -1.318 23.682 1.00 96.44 80 LYS A CA 1
ATOM 643 C C . LYS A 1 80 ? -2.388 -0.264 24.219 1.00 96.44 80 LYS A C 1
ATOM 645 O O . LYS A 1 80 ? -2.274 -0.154 25.432 1.00 96.44 80 LYS A O 1
ATOM 650 N N . SER A 1 81 ? -1.775 0.532 23.341 1.00 95.25 81 SER A N 1
ATOM 651 C CA . SER A 1 81 ? -0.846 1.594 23.746 1.00 95.25 81 SER A CA 1
ATOM 652 C C . SER A 1 81 ? -1.506 2.611 24.675 1.00 95.25 81 SER A C 1
ATOM 654 O O . SER A 1 81 ? -0.952 2.912 25.721 1.00 95.25 81 SER A O 1
ATOM 656 N N . ARG A 1 82 ? -2.735 3.055 24.371 1.00 94.75 82 ARG A N 1
ATOM 657 C CA . ARG A 1 82 ? -3.475 3.978 25.250 1.00 94.75 82 ARG A CA 1
ATOM 658 C C . ARG A 1 82 ? -3.763 3.393 26.632 1.00 94.75 82 ARG A C 1
ATOM 660 O O . ARG A 1 82 ? -3.668 4.106 27.618 1.00 94.75 82 ARG A O 1
ATOM 667 N N . LYS A 1 83 ? -4.113 2.105 26.709 1.00 92.25 83 LYS A N 1
ATOM 668 C CA . LYS A 1 83 ? -4.337 1.430 27.998 1.00 92.25 83 LYS A CA 1
ATOM 669 C C . LYS A 1 83 ? -3.056 1.327 28.822 1.00 92.25 83 LYS A C 1
ATOM 671 O O . LYS A 1 83 ? -3.112 1.418 30.038 1.00 92.25 83 LYS A O 1
ATOM 676 N N . GLU A 1 84 ? -1.922 1.097 28.170 1.00 91.25 84 GLU A N 1
ATOM 677 C CA . GLU A 1 84 ? -0.620 1.043 28.836 1.00 91.25 84 GLU A CA 1
ATOM 678 C C . GLU A 1 84 ? -0.187 2.430 29.333 1.00 91.25 84 GLU A C 1
ATOM 680 O O . GLU A 1 84 ? 0.239 2.550 30.476 1.00 91.25 84 GLU A O 1
ATOM 685 N N . GLU A 1 85 ? -0.390 3.481 28.532 1.00 89.00 85 GLU A N 1
ATOM 686 C CA . GLU A 1 85 ? -0.179 4.881 28.936 1.00 89.00 85 GLU A CA 1
ATOM 687 C C . GLU A 1 85 ? -1.022 5.257 30.169 1.00 89.00 85 GLU A C 1
ATOM 689 O O . GLU A 1 85 ? -0.491 5.807 31.131 1.00 89.00 85 GLU A O 1
ATOM 694 N N . GLU A 1 86 ? -2.309 4.897 30.181 1.00 86.31 86 GLU A N 1
ATOM 695 C CA . GLU A 1 86 ? -3.229 5.163 31.297 1.00 86.31 86 GLU A CA 1
ATOM 696 C C . GLU A 1 86 ? -2.801 4.446 32.592 1.00 86.31 86 GLU A C 1
ATOM 698 O O . GLU A 1 86 ? -2.842 5.029 33.675 1.00 86.31 86 GLU A O 1
ATOM 703 N N . LEU A 1 87 ? -2.314 3.203 32.492 1.00 80.69 87 LEU A N 1
ATOM 704 C CA . LEU A 1 87 ? -1.771 2.465 33.640 1.00 80.69 87 LEU A CA 1
ATOM 705 C C . LEU A 1 87 ? -0.487 3.104 34.193 1.00 80.69 87 LEU A C 1
ATOM 707 O O . LEU A 1 87 ? -0.275 3.080 35.403 1.00 80.69 87 LEU A O 1
ATOM 711 N N . VAL A 1 88 ? 0.354 3.684 33.332 1.00 81.12 88 VAL A N 1
ATOM 712 C CA . VAL A 1 88 ? 1.585 4.379 33.744 1.00 81.12 88 VAL A CA 1
ATOM 713 C C . VAL A 1 88 ? 1.276 5.732 34.398 1.00 81.12 88 VAL A C 1
ATOM 715 O O . VAL A 1 88 ? 1.963 6.113 35.345 1.00 81.12 88 VAL A O 1
ATOM 718 N N . GLU A 1 89 ? 0.241 6.449 33.950 1.00 73.19 89 GLU A N 1
ATOM 719 C CA . GLU A 1 89 ? -0.204 7.698 34.592 1.00 73.19 89 GLU A CA 1
ATOM 720 C C . GLU A 1 89 ? -0.810 7.465 35.984 1.00 73.19 89 GLU A C 1
ATOM 722 O O . GLU A 1 89 ? -0.589 8.272 36.888 1.00 73.19 89 GLU A O 1
ATOM 727 N N . MET A 1 90 ? -1.523 6.354 36.195 1.00 64.00 90 MET A N 1
ATOM 728 C CA . MET A 1 90 ? -2.095 6.011 37.506 1.00 64.00 90 MET A CA 1
ATOM 729 C C . MET A 1 90 ? -1.046 5.621 38.563 1.00 64.00 90 MET A C 1
ATOM 731 O O . MET A 1 90 ? -1.338 5.717 39.755 1.00 64.00 90 MET A O 1
ATOM 735 N N . ASP A 1 91 ? 0.153 5.202 38.147 1.00 60.91 91 ASP A N 1
ATOM 736 C CA . ASP A 1 91 ? 1.251 4.778 39.034 1.00 60.91 91 ASP A CA 1
ATOM 737 C C . ASP A 1 91 ? 2.262 5.915 39.322 1.00 60.91 91 ASP A C 1
ATOM 739 O O . ASP A 1 91 ? 3.259 5.718 40.023 1.00 60.91 91 ASP A O 1
ATOM 743 N N . GLN A 1 92 ? 2.023 7.134 38.808 1.00 49.66 92 GLN A N 1
ATOM 744 C CA . GLN A 1 92 ? 2.831 8.309 39.147 1.00 49.66 92 GLN A CA 1
ATOM 745 C C . GLN A 1 92 ? 2.415 8.911 40.504 1.00 49.66 92 GLN A C 1
ATOM 747 O O . GLN A 1 92 ? 1.235 9.198 40.722 1.00 49.66 92 GLN A O 1
ATOM 752 N N . PRO A 1 93 ? 3.364 9.195 41.422 1.00 54.19 93 PRO A N 1
ATOM 753 C CA . PRO A 1 93 ? 3.052 9.892 42.662 1.00 54.19 93 PRO A CA 1
ATOM 754 C C . PRO A 1 93 ? 2.533 11.297 42.344 1.00 54.19 93 PRO A C 1
ATOM 756 O O . PRO A 1 93 ? 3.248 12.104 41.748 1.00 54.19 93 PRO A O 1
ATOM 759 N N . SER A 1 94 ? 1.306 11.604 42.774 1.00 53.00 94 SER A N 1
ATOM 760 C CA . SER A 1 94 ? 0.747 12.958 42.749 1.00 53.00 94 SER A CA 1
ATOM 761 C C . SER A 1 94 ? 1.704 13.920 43.458 1.00 53.00 94 SER A C 1
ATOM 763 O O . SER A 1 94 ? 1.768 13.947 44.689 1.00 53.00 94 SER A O 1
ATOM 765 N N . VAL A 1 95 ? 2.452 14.722 42.696 1.00 48.00 95 VAL A N 1
ATOM 766 C CA . VAL A 1 95 ? 3.294 15.784 43.250 1.00 48.00 95 VAL A CA 1
ATOM 767 C C . VAL A 1 95 ? 2.357 16.846 43.825 1.00 48.00 95 VAL A C 1
ATOM 769 O O . VAL A 1 95 ? 1.765 17.636 43.093 1.00 48.00 95 VAL A O 1
ATOM 772 N N . ALA A 1 96 ? 2.169 16.814 45.146 1.00 47.47 96 ALA A N 1
ATOM 773 C CA . ALA A 1 96 ? 1.376 17.789 45.879 1.00 47.47 96 ALA A CA 1
ATOM 774 C C . ALA A 1 96 ? 1.890 19.207 45.582 1.00 47.47 96 ALA A C 1
ATOM 776 O O . ALA A 1 96 ? 3.058 19.519 45.821 1.00 47.47 96 ALA A O 1
ATOM 777 N N . GLN A 1 97 ? 1.020 20.064 45.047 1.00 54.56 97 GLN A N 1
ATOM 778 C CA . GLN A 1 97 ? 1.324 21.483 44.885 1.00 54.56 97 GLN A CA 1
ATOM 779 C C . GLN A 1 97 ? 1.467 22.147 46.272 1.00 54.56 97 GLN A C 1
ATOM 781 O O . GLN A 1 97 ? 0.676 21.835 47.168 1.00 54.56 97 GLN A O 1
ATOM 786 N N . PRO A 1 98 ? 2.444 23.053 46.486 1.00 49.31 98 PRO A N 1
ATOM 787 C CA . PRO A 1 98 ? 2.631 23.708 47.780 1.00 49.31 98 PRO A CA 1
ATOM 788 C C . PRO A 1 98 ? 1.460 24.648 48.123 1.00 49.31 98 PRO A C 1
ATOM 790 O O . PRO A 1 98 ? 0.932 25.302 47.219 1.00 49.31 98 PRO A O 1
ATOM 793 N N . PRO A 1 99 ? 1.080 24.792 49.408 1.00 47.12 99 PRO A N 1
ATOM 794 C CA . PRO A 1 99 ? 0.049 25.737 49.817 1.00 47.12 99 PRO A CA 1
ATOM 795 C C . PRO A 1 99 ? 0.543 27.171 49.601 1.00 47.12 99 PRO A C 1
ATOM 797 O O . PRO A 1 99 ? 1.612 27.549 50.081 1.00 47.12 99 PRO A O 1
ATOM 800 N N . MET A 1 100 ? -0.252 27.979 48.900 1.00 41.97 100 MET A N 1
ATOM 801 C CA . MET A 1 100 ? -0.063 29.428 48.825 1.00 41.97 100 MET A CA 1
ATOM 802 C C . MET A 1 100 ? -0.085 29.997 50.249 1.00 41.97 100 MET A C 1
ATOM 804 O O . MET A 1 100 ? -1.060 29.813 50.978 1.00 41.97 100 MET A O 1
ATOM 808 N N . HIS A 1 101 ? 1.006 30.651 50.651 1.00 45.03 101 HIS A N 1
ATOM 809 C CA . HIS A 1 101 ? 1.129 31.302 51.950 1.00 45.03 101 HIS A CA 1
ATOM 810 C C . HIS A 1 101 ? -0.044 32.262 52.189 1.00 45.03 101 HIS A C 1
ATOM 812 O O . HIS A 1 101 ? -0.260 33.208 51.433 1.00 45.03 101 HIS A O 1
ATOM 818 N N . ALA A 1 102 ? -0.770 32.021 53.280 1.00 48.91 102 ALA A N 1
ATOM 819 C CA . ALA A 1 102 ? -1.669 32.989 53.877 1.00 48.91 102 ALA A CA 1
ATOM 820 C C . ALA A 1 102 ? -0.837 34.152 54.437 1.00 48.91 102 ALA A C 1
ATOM 822 O O . ALA A 1 102 ? -0.121 33.983 55.423 1.00 48.91 102 ALA A O 1
ATOM 823 N N . SER A 1 103 ? -0.936 35.330 53.822 1.00 44.41 103 SER A N 1
ATOM 824 C CA . SER A 1 103 ? -0.592 36.585 54.490 1.00 44.41 103 SER A CA 1
ATOM 825 C C . SER A 1 103 ? -1.870 37.170 55.071 1.00 44.41 103 SER A C 1
ATOM 827 O O . SER A 1 103 ? -2.689 37.745 54.358 1.00 44.41 103 SER A O 1
ATOM 829 N N . VAL A 1 104 ? -2.032 36.974 56.377 1.00 47.97 104 VAL A N 1
ATOM 830 C CA . VAL A 1 104 ? -2.967 37.717 57.218 1.00 47.97 104 VAL A CA 1
ATOM 831 C C . VAL A 1 104 ? -2.219 38.917 57.788 1.00 47.97 104 VAL A C 1
ATOM 833 O O . VAL A 1 104 ? -1.215 38.730 58.467 1.00 47.97 104 VAL A O 1
ATOM 836 N N . THR A 1 105 ? -2.745 40.109 57.533 1.00 44.03 105 THR A N 1
ATOM 837 C CA . THR A 1 105 ? -2.760 41.280 58.430 1.00 44.03 105 THR A CA 1
ATOM 838 C C . THR A 1 105 ? -3.998 42.061 57.979 1.00 44.03 105 THR A C 1
ATOM 840 O O . THR A 1 105 ? -4.004 42.602 56.877 1.00 44.03 105 THR A O 1
ATOM 843 N N . ASP A 1 106 ? -5.178 41.801 58.534 1.00 46.50 106 ASP A N 1
ATOM 844 C CA . ASP A 1 106 ? -5.709 42.411 59.763 1.00 46.50 106 ASP A CA 1
ATOM 845 C C . ASP A 1 106 ? -5.550 43.939 59.777 1.00 46.50 106 ASP A C 1
ATOM 847 O O . ASP A 1 106 ? -4.428 44.430 59.842 1.00 46.50 106 ASP A O 1
ATOM 851 N N . GLU A 1 107 ? -6.671 44.657 59.632 1.00 47.31 107 GLU A N 1
ATOM 852 C CA . GLU A 1 107 ? -7.075 45.784 60.491 1.00 47.31 107 GLU A CA 1
ATOM 853 C C . GLU A 1 107 ? -8.431 46.368 60.025 1.00 47.31 107 GLU A C 1
ATOM 855 O O . GLU A 1 107 ? -8.543 47.164 59.097 1.00 47.31 107 GLU A O 1
ATOM 860 N N . ASN A 1 108 ? -9.491 45.861 60.656 1.00 49.25 108 ASN A N 1
ATOM 861 C CA . ASN A 1 108 ? -10.551 46.603 61.348 1.00 49.25 108 ASN A CA 1
ATOM 862 C C . ASN A 1 108 ? -10.844 48.073 60.927 1.00 49.25 108 ASN A C 1
ATOM 864 O O . ASN A 1 108 ? -10.055 48.959 61.233 1.00 49.25 108 ASN A O 1
ATOM 868 N N . PHE A 1 109 ? -12.052 48.372 60.418 1.00 41.84 109 PHE A N 1
ATOM 869 C CA . PHE A 1 109 ? -12.895 49.443 60.989 1.00 41.84 109 PHE A CA 1
ATOM 870 C C . PHE A 1 109 ? -14.372 49.346 60.562 1.00 41.84 109 PHE A C 1
ATOM 872 O O . PHE A 1 109 ? -14.715 48.853 59.492 1.00 41.84 109 PHE A O 1
ATOM 879 N N . HIS A 1 110 ? -15.214 49.804 61.482 1.00 50.97 110 HIS A N 1
ATOM 880 C CA . HIS A 1 110 ? -16.633 49.533 61.698 1.00 50.97 110 HIS A CA 1
ATOM 881 C C . HIS A 1 110 ? -17.643 50.111 60.684 1.00 50.97 110 HIS A C 1
ATOM 883 O O . HIS A 1 110 ? -17.513 51.243 60.232 1.00 50.97 110 HIS A O 1
ATOM 889 N N . ASP A 1 111 ? -18.685 49.312 60.418 1.00 49.81 111 ASP A N 1
ATOM 890 C CA . ASP A 1 111 ? -20.113 49.562 60.720 1.00 49.81 111 ASP A CA 1
ATOM 891 C C . ASP A 1 111 ? -20.630 51.020 60.696 1.00 49.81 111 ASP A C 1
ATOM 893 O O . ASP A 1 111 ? -20.215 51.834 61.518 1.00 49.81 111 ASP A O 1
ATOM 897 N N . THR A 1 112 ? -21.601 51.340 59.826 1.00 54.41 112 THR A N 1
ATOM 898 C CA . THR A 1 112 ? -23.007 51.680 60.185 1.00 54.41 112 THR A CA 1
ATOM 899 C C . THR A 1 112 ? -23.761 52.450 59.084 1.00 54.41 112 THR A C 1
ATOM 901 O O . THR A 1 112 ? -23.278 53.454 58.562 1.00 54.41 112 THR A O 1
ATOM 904 N N . THR A 1 113 ? -25.033 52.052 58.927 1.00 57.50 113 THR A N 1
ATOM 905 C CA . THR A 1 113 ? -26.203 52.729 58.308 1.00 57.50 113 THR A CA 1
ATOM 906 C C . THR A 1 113 ? -26.518 52.426 56.847 1.00 57.50 113 THR A C 1
ATOM 908 O O . THR A 1 113 ? -25.770 52.859 55.946 1.00 57.50 113 THR A O 1
#